Protein AF-A0A4S8KZQ2-F1 (afdb_monomer_lite)

Radius of gyration: 26.82 Å; chains: 1; bounding box: 66×46×83 Å

Organism: Dendrothele bispora (strain CBS 962.96) (NCBI:txid1314807)

Foldseek 3Di:
DPPVVVVVVVVVVVVVVQVVCVVVDVDPDDDDDQDDDDALVVNLVVLLPDPVSQVVNCLQLVDGPVVLVVVCVVPQPPPVQDDPDPDDGDHPSLVSSLVSNLVSDDDPCNWLVNSCVRSVHDSPVCVVVLVVVCVVVVPPPPPNGDDPDDDFDWAFDPDQDPPPSVVQQDPVRTGTDGDHD

Structure (mmCIF, N/CA/C/O backbone):
data_AF-A0A4S8KZQ2-F1
#
_entry.id   AF-A0A4S8KZQ2-F1
#
loop_
_atom_site.group_PDB
_atom_site.id
_atom_site.type_symbol
_atom_site.label_atom_id
_atom_site.label_alt_id
_atom_site.label_comp_id
_atom_site.label_asym_id
_atom_site.label_entity_id
_atom_site.label_seq_id
_atom_site.pdbx_PDB_ins_code
_atom_site.Cartn_x
_atom_site.Cartn_y
_atom_site.Cartn_z
_atom_site.occupancy
_atom_site.B_iso_or_equiv
_atom_site.auth_seq_id
_atom_site.auth_comp_id
_atom_site.auth_asym_id
_atom_site.auth_atom_id
_atom_site.pdbx_PDB_model_num
ATOM 1 N N . MET A 1 1 ? 25.741 12.628 -54.863 1.00 57.75 1 MET A N 1
ATOM 2 C CA . MET A 1 1 ? 25.512 11.462 -53.982 1.00 57.75 1 MET A CA 1
ATOM 3 C C . MET A 1 1 ? 26.613 11.350 -52.909 1.00 57.75 1 MET A C 1
ATOM 5 O O . MET A 1 1 ? 27.512 10.546 -53.107 1.00 57.75 1 MET A O 1
ATOM 9 N N . PRO A 1 2 ? 26.621 12.161 -51.821 1.00 59.31 2 PRO A N 1
ATOM 10 C CA . PRO A 1 2 ? 27.595 11.986 -50.728 1.00 59.31 2 PRO A CA 1
ATOM 11 C C . PRO A 1 2 ? 27.007 11.862 -49.302 1.00 59.31 2 PRO A C 1
ATOM 13 O O . PRO A 1 2 ? 27.763 11.562 -48.385 1.00 59.31 2 PRO A O 1
ATOM 16 N N . LEU A 1 3 ? 25.699 12.077 -49.089 1.00 58.53 3 LEU A N 1
ATOM 17 C CA . LEU A 1 3 ? 25.083 11.991 -47.750 1.00 58.53 3 LEU A CA 1
ATOM 18 C C . LEU A 1 3 ? 24.988 10.543 -47.238 1.00 58.53 3 LEU A C 1
ATOM 20 O O . LEU A 1 3 ? 25.292 10.271 -46.083 1.00 58.53 3 LEU A O 1
ATOM 24 N N . ASP A 1 4 ? 24.694 9.609 -48.140 1.00 75.38 4 ASP A N 1
ATOM 25 C CA . ASP A 1 4 ? 24.408 8.209 -47.820 1.00 75.38 4 ASP A CA 1
ATOM 26 C C . ASP A 1 4 ? 25.573 7.488 -47.115 1.00 75.38 4 ASP A C 1
ATOM 28 O O . ASP A 1 4 ? 25.391 6.774 -46.136 1.00 75.38 4 ASP A O 1
ATOM 32 N N . PHE A 1 5 ? 26.815 7.726 -47.545 1.00 82.62 5 PHE A N 1
ATOM 33 C CA . PHE A 1 5 ? 27.980 7.046 -46.969 1.00 82.62 5 PHE A CA 1
ATOM 34 C C . PHE A 1 5 ? 28.327 7.531 -45.553 1.00 82.62 5 PHE A C 1
ATOM 36 O O . PHE A 1 5 ? 28.711 6.733 -44.697 1.00 82.62 5 PHE A O 1
ATOM 43 N N . GLN A 1 6 ? 28.188 8.834 -45.282 1.00 85.56 6 GLN A N 1
ATOM 44 C CA . GLN A 1 6 ? 28.446 9.367 -43.942 1.00 85.56 6 GLN A CA 1
ATOM 45 C C . GLN A 1 6 ? 27.385 8.912 -42.939 1.00 85.56 6 GLN A C 1
ATOM 47 O O . GLN A 1 6 ? 27.725 8.622 -41.791 1.00 85.56 6 GLN A O 1
ATOM 52 N N . ASP A 1 7 ? 26.132 8.805 -43.376 1.00 87.19 7 ASP A N 1
ATOM 53 C CA . ASP A 1 7 ? 25.040 8.309 -42.542 1.00 87.19 7 ASP A CA 1
ATOM 54 C C . ASP A 1 7 ? 25.231 6.821 -42.212 1.00 87.19 7 ASP A C 1
ATOM 56 O O . ASP A 1 7 ? 25.138 6.437 -41.044 1.00 87.19 7 ASP A O 1
ATOM 60 N N . HIS A 1 8 ? 25.642 6.003 -43.188 1.00 88.00 8 HIS A N 1
ATOM 61 C CA . HIS A 1 8 ? 25.998 4.599 -42.956 1.00 88.00 8 HIS A CA 1
ATOM 62 C C . HIS A 1 8 ? 27.177 4.430 -41.986 1.00 88.00 8 HIS A C 1
ATOM 64 O O . HIS A 1 8 ? 27.134 3.564 -41.113 1.00 88.00 8 HIS A O 1
ATOM 70 N N . LEU A 1 9 ? 28.217 5.267 -42.085 1.00 88.94 9 LEU A N 1
ATOM 71 C CA . LEU A 1 9 ? 29.339 5.236 -41.140 1.00 88.94 9 LEU A CA 1
ATOM 72 C C . LEU A 1 9 ? 28.916 5.627 -39.719 1.00 88.94 9 LEU A C 1
ATOM 74 O O . LEU A 1 9 ? 29.350 4.997 -38.754 1.00 88.94 9 LEU A O 1
ATOM 78 N N . ARG A 1 10 ? 28.054 6.641 -39.573 1.00 90.44 10 ARG A N 1
ATOM 79 C CA . ARG A 1 10 ? 27.504 7.031 -38.264 1.00 90.44 10 ARG A CA 1
ATOM 80 C C . ARG A 1 10 ? 26.665 5.912 -37.662 1.00 90.44 10 ARG A C 1
ATOM 82 O O . ARG A 1 10 ? 26.839 5.612 -36.482 1.00 90.44 10 ARG A O 1
ATOM 89 N N . GLN A 1 11 ? 25.816 5.282 -38.471 1.00 91.62 11 GLN A N 1
ATOM 90 C CA . GLN A 1 11 ? 24.991 4.156 -38.047 1.00 91.62 11 GLN A CA 1
ATOM 91 C C . GLN A 1 11 ? 25.858 2.971 -37.607 1.00 91.62 11 GLN A C 1
ATOM 93 O O . GLN A 1 11 ? 25.674 2.455 -36.511 1.00 91.62 11 GLN A O 1
ATOM 98 N N . PHE A 1 12 ? 26.878 2.613 -38.391 1.00 92.94 12 PHE A N 1
ATOM 99 C CA . PHE A 1 12 ? 27.810 1.540 -38.045 1.00 92.94 12 PHE A CA 1
ATOM 100 C C . PHE A 1 12 ? 28.557 1.810 -36.729 1.00 92.94 12 PHE A C 1
ATOM 102 O O . PHE A 1 12 ? 28.657 0.928 -35.872 1.00 92.94 12 PHE A O 1
ATOM 109 N N . CYS A 1 13 ? 29.059 3.032 -36.530 1.00 94.44 13 CYS A N 1
ATOM 110 C CA . CYS A 1 13 ? 29.718 3.422 -35.283 1.00 94.44 13 CYS A CA 1
ATOM 111 C C . CYS A 1 13 ? 28.759 3.382 -34.083 1.00 94.44 13 CYS A C 1
ATOM 113 O O . CYS A 1 13 ? 29.147 2.930 -33.002 1.00 94.44 13 CYS A O 1
ATOM 115 N N . PHE A 1 14 ? 27.511 3.826 -34.265 1.00 92.88 14 PHE A N 1
ATOM 116 C CA . PHE A 1 14 ? 26.474 3.754 -33.237 1.00 92.88 14 PHE A CA 1
ATOM 117 C C . PHE A 1 14 ? 26.157 2.299 -32.868 1.00 92.88 14 PHE A C 1
ATOM 119 O O . PHE A 1 14 ? 26.249 1.939 -31.695 1.00 92.88 14 PHE A O 1
ATOM 126 N N . ASP A 1 15 ? 25.892 1.446 -33.858 1.00 92.69 15 ASP A N 1
ATOM 127 C CA . ASP A 1 15 ? 25.567 0.030 -33.655 1.00 92.69 15 ASP A CA 1
ATOM 128 C C . ASP A 1 15 ? 26.718 -0.722 -32.983 1.00 92.69 15 ASP A C 1
ATOM 130 O O . ASP A 1 15 ? 26.505 -1.484 -32.038 1.00 92.69 15 ASP A O 1
ATOM 134 N N . THR A 1 16 ? 27.959 -0.448 -33.394 1.00 92.12 16 THR A N 1
ATOM 135 C CA . THR A 1 16 ? 29.155 -1.025 -32.764 1.00 92.12 16 THR A CA 1
ATOM 136 C C . THR A 1 16 ? 29.276 -0.588 -31.303 1.00 92.12 16 THR A C 1
ATOM 138 O O . THR A 1 16 ? 29.577 -1.407 -30.435 1.00 92.12 16 THR A O 1
ATOM 141 N N . THR A 1 17 ? 28.985 0.680 -30.998 1.00 90.62 17 THR A N 1
ATOM 142 C CA . THR A 1 17 ? 28.996 1.202 -29.621 1.00 90.62 17 THR A CA 1
ATOM 143 C C . THR A 1 17 ? 27.908 0.551 -28.766 1.00 90.62 17 THR A C 1
ATOM 145 O O . THR A 1 17 ? 28.172 0.161 -27.628 1.00 90.62 17 THR A O 1
ATOM 148 N N . VAL A 1 18 ? 26.702 0.366 -29.311 1.00 87.56 18 VAL A N 1
ATOM 149 C CA . VAL A 1 18 ? 25.591 -0.313 -28.627 1.00 87.56 18 VAL A CA 1
ATOM 150 C C . VAL A 1 18 ? 25.909 -1.790 -28.383 1.00 87.56 18 VAL A C 1
ATOM 152 O O . VAL A 1 18 ? 25.680 -2.282 -27.279 1.00 87.56 18 VAL A O 1
ATOM 155 N N . LEU A 1 19 ? 26.478 -2.497 -29.364 1.00 87.69 19 LEU A N 1
ATOM 156 C CA . LEU A 1 19 ? 26.888 -3.898 -29.218 1.00 87.69 19 LEU A CA 1
ATOM 157 C C . LEU A 1 19 ? 27.999 -4.061 -28.179 1.00 87.69 19 LEU A C 1
ATOM 159 O O . LEU A 1 19 ? 27.930 -4.962 -27.345 1.00 87.69 19 LEU A O 1
ATOM 163 N N . LEU A 1 20 ? 28.991 -3.169 -28.172 1.00 89.00 20 LEU A N 1
ATOM 164 C CA . LEU A 1 20 ? 30.025 -3.163 -27.138 1.00 89.00 20 LEU A CA 1
ATOM 165 C C . LEU A 1 20 ? 29.429 -2.881 -25.754 1.00 89.00 20 LEU A C 1
ATOM 167 O O . LEU A 1 20 ? 29.758 -3.589 -24.803 1.00 89.00 20 LEU A O 1
ATOM 171 N N . ALA A 1 21 ? 28.497 -1.931 -25.639 1.00 85.44 21 ALA A N 1
ATOM 172 C CA . ALA A 1 21 ? 27.786 -1.671 -24.390 1.00 85.44 21 ALA A CA 1
ATOM 173 C C . ALA A 1 21 ? 26.964 -2.889 -23.929 1.00 85.44 21 ALA A C 1
ATOM 175 O O . ALA A 1 21 ? 26.981 -3.218 -22.746 1.00 85.44 21 ALA A O 1
ATOM 176 N N . LEU A 1 22 ? 26.299 -3.605 -24.839 1.00 84.06 22 LEU A N 1
ATOM 177 C CA . LEU A 1 22 ? 25.568 -4.846 -24.548 1.00 84.06 22 LEU A CA 1
ATOM 178 C C . LEU A 1 22 ? 26.472 -5.984 -24.071 1.00 84.06 22 LEU A C 1
ATOM 180 O O . LEU A 1 22 ? 26.093 -6.740 -23.181 1.00 84.06 22 LEU A O 1
ATOM 184 N N . LEU A 1 23 ? 27.655 -6.121 -24.670 1.00 87.06 23 LEU A N 1
ATOM 185 C CA . LEU A 1 23 ? 28.610 -7.168 -24.311 1.00 87.06 23 LEU A CA 1
ATOM 186 C C . LEU A 1 23 ? 29.324 -6.866 -22.988 1.00 87.06 23 LEU A C 1
ATOM 188 O O . LEU A 1 23 ? 29.653 -7.786 -22.242 1.00 87.06 23 LEU A O 1
ATOM 192 N N . GLN A 1 24 ? 29.564 -5.588 -22.688 1.00 86.50 24 GLN A N 1
ATOM 193 C CA . GLN A 1 24 ? 30.304 -5.158 -21.498 1.00 86.50 24 GLN A CA 1
ATOM 194 C C . GLN A 1 24 ? 29.405 -4.866 -20.295 1.00 86.50 24 GLN A C 1
ATOM 196 O O . GLN A 1 24 ? 29.871 -4.897 -19.155 1.00 86.50 24 GLN A O 1
ATOM 201 N N . THR A 1 25 ? 28.120 -4.591 -20.515 1.00 80.44 25 THR A N 1
ATOM 202 C CA . THR A 1 25 ? 27.179 -4.266 -19.443 1.00 80.44 25 THR A CA 1
ATOM 203 C C . THR A 1 25 ? 26.063 -5.295 -19.375 1.00 80.44 25 THR A C 1
ATOM 205 O O . THR A 1 25 ? 25.457 -5.681 -20.366 1.00 80.44 25 THR A O 1
ATOM 208 N N . ARG A 1 26 ? 25.733 -5.728 -18.156 1.00 75.44 26 ARG A N 1
ATOM 209 C CA . ARG A 1 26 ? 24.589 -6.624 -17.938 1.00 75.44 26 ARG A CA 1
ATOM 210 C C . ARG A 1 26 ? 23.248 -5.928 -18.220 1.00 75.44 26 ARG A C 1
ATOM 212 O O . ARG A 1 26 ? 22.243 -6.608 -18.407 1.00 75.44 26 ARG A O 1
ATOM 219 N N . TYR A 1 27 ? 23.209 -4.594 -18.206 1.00 76.44 27 TYR A N 1
ATOM 220 C CA . TYR A 1 27 ? 21.985 -3.811 -18.334 1.00 76.44 27 TYR A CA 1
ATOM 221 C C . TYR A 1 27 ? 22.215 -2.570 -19.192 1.00 76.44 27 TYR A C 1
ATOM 223 O O . TYR A 1 27 ? 23.092 -1.769 -18.895 1.00 76.44 27 TYR A O 1
ATOM 231 N N . LEU A 1 28 ? 21.343 -2.385 -20.182 1.00 77.88 28 LEU A N 1
ATOM 232 C CA . LEU A 1 28 ? 21.328 -1.245 -21.105 1.00 77.88 28 LEU A CA 1
ATOM 233 C C . LEU A 1 28 ? 20.911 0.091 -20.476 1.00 77.88 28 LEU A C 1
ATOM 235 O O . LEU A 1 28 ? 20.989 1.131 -21.122 1.00 77.88 28 LEU A O 1
ATOM 239 N N . GLN A 1 29 ? 20.387 0.057 -19.254 1.00 75.12 29 GLN A N 1
ATOM 240 C CA . GLN A 1 29 ? 19.859 1.219 -18.551 1.00 75.12 29 GLN A CA 1
ATOM 241 C C . GLN A 1 29 ? 20.496 1.311 -17.162 1.00 75.12 29 GLN A C 1
ATOM 243 O O . GLN A 1 29 ? 20.720 0.266 -16.532 1.00 75.12 29 GLN A O 1
ATOM 248 N N . PRO A 1 30 ? 20.751 2.531 -16.652 1.00 76.62 30 PRO A N 1
ATOM 249 C CA . PRO A 1 30 ? 21.190 2.726 -15.280 1.00 76.62 30 PRO A CA 1
ATOM 250 C C . PRO A 1 30 ? 20.197 2.089 -14.309 1.00 76.62 30 PRO A C 1
ATOM 252 O O . PRO A 1 30 ? 18.984 2.277 -14.413 1.00 76.62 30 PRO A O 1
ATOM 255 N N . ARG A 1 31 ? 20.709 1.321 -13.347 1.00 79.44 31 ARG A N 1
ATOM 256 C CA . ARG A 1 31 ? 19.894 0.785 -12.258 1.00 79.44 31 ARG A CA 1
ATOM 257 C C . ARG A 1 31 ? 19.991 1.703 -11.057 1.00 79.44 31 ARG A C 1
ATOM 259 O O . ARG A 1 31 ? 21.060 1.837 -10.470 1.00 79.44 31 ARG A O 1
ATOM 266 N N . TYR A 1 32 ? 18.859 2.264 -10.661 1.00 82.94 32 TYR A N 1
ATOM 267 C CA . TYR A 1 32 ? 18.740 2.956 -9.387 1.00 82.94 32 TYR A CA 1
ATOM 268 C C . TYR A 1 32 ? 18.563 1.934 -8.264 1.00 82.94 32 TYR A C 1
ATOM 270 O O . TYR A 1 32 ? 17.895 0.907 -8.427 1.00 82.94 32 TYR A O 1
ATOM 278 N N . HIS A 1 33 ? 19.199 2.192 -7.125 1.00 85.69 33 HIS A N 1
ATOM 279 C CA . HIS A 1 33 ? 19.057 1.342 -5.954 1.00 85.69 33 HIS A CA 1
ATOM 280 C C . HIS A 1 33 ? 17.632 1.468 -5.403 1.00 85.69 33 HIS A C 1
ATOM 282 O O . HIS A 1 33 ? 17.250 2.513 -4.887 1.00 85.69 33 HIS A O 1
ATOM 288 N N . ILE A 1 34 ? 16.851 0.393 -5.501 1.00 88.31 34 ILE A N 1
ATOM 289 C CA . ILE A 1 34 ? 15.519 0.311 -4.897 1.00 88.31 34 ILE A CA 1
ATOM 290 C C . ILE A 1 34 ? 15.678 -0.343 -3.521 1.00 88.31 34 ILE A C 1
ATOM 292 O O . ILE A 1 34 ? 16.121 -1.497 -3.473 1.00 88.31 34 ILE A O 1
ATOM 296 N N . PRO A 1 35 ? 15.323 0.334 -2.414 1.00 91.00 35 PRO A N 1
ATOM 297 C CA . PRO A 1 35 ? 15.348 -0.281 -1.095 1.00 91.00 35 PRO A CA 1
ATOM 298 C C . PRO A 1 35 ? 14.341 -1.434 -1.037 1.00 91.00 35 PRO A C 1
ATOM 300 O O . PRO A 1 35 ? 13.212 -1.319 -1.511 1.00 91.00 35 PRO A O 1
ATOM 303 N N . LYS A 1 36 ? 14.771 -2.574 -0.490 1.00 88.19 36 LYS A N 1
ATOM 304 C CA . LYS A 1 36 ? 13.970 -3.813 -0.394 1.00 88.19 36 LYS A CA 1
ATOM 305 C C . LYS A 1 36 ? 13.845 -4.341 1.032 1.00 88.19 36 LYS A C 1
ATOM 307 O O . LYS A 1 36 ? 13.198 -5.359 1.250 1.00 88.19 36 LYS A O 1
ATOM 312 N N . HIS A 1 37 ? 14.515 -3.692 1.977 1.00 88.56 37 HIS A N 1
ATOM 313 C CA . HIS A 1 37 ? 14.572 -4.104 3.368 1.00 88.56 37 HIS A CA 1
ATOM 314 C C . HIS A 1 37 ? 14.114 -2.957 4.262 1.00 88.56 37 HIS A C 1
ATOM 316 O O . HIS A 1 37 ? 14.432 -1.802 3.986 1.00 88.56 37 HIS A O 1
ATOM 322 N N . GLY A 1 38 ? 13.372 -3.294 5.312 1.00 90.75 38 GLY A N 1
ATOM 323 C CA . GLY A 1 38 ? 12.721 -2.339 6.199 1.00 90.75 38 GLY A CA 1
ATOM 324 C C . GLY A 1 38 ? 11.292 -2.764 6.522 1.00 90.75 38 GLY A C 1
ATOM 325 O O . GLY A 1 38 ? 10.773 -3.733 5.965 1.00 90.75 38 GLY A O 1
ATOM 326 N N . ASN A 1 39 ? 10.663 -2.033 7.437 1.00 92.31 39 ASN A N 1
ATOM 327 C CA . ASN A 1 39 ? 9.229 -2.149 7.684 1.00 92.31 39 ASN A CA 1
ATOM 328 C C . ASN A 1 39 ? 8.431 -1.351 6.634 1.00 92.31 39 ASN A C 1
ATOM 330 O O . ASN A 1 39 ? 8.992 -0.548 5.880 1.00 92.31 39 ASN A O 1
ATOM 334 N N . LEU A 1 40 ? 7.111 -1.553 6.620 1.00 92.69 40 LEU A N 1
ATOM 335 C CA . LEU A 1 40 ? 6.165 -0.881 5.725 1.00 92.69 40 LEU A CA 1
ATOM 336 C C . LEU A 1 40 ? 6.427 0.625 5.612 1.00 92.69 40 LEU A C 1
ATOM 338 O O . LEU A 1 40 ? 6.504 1.160 4.511 1.00 92.69 40 LEU A O 1
ATOM 342 N N . HIS A 1 41 ? 6.588 1.292 6.753 1.00 92.25 41 HIS A N 1
ATOM 343 C CA . HIS A 1 41 ? 6.764 2.735 6.822 1.00 92.25 41 HIS A CA 1
ATOM 344 C C . HIS A 1 41 ? 8.093 3.176 6.199 1.00 92.25 41 HIS A C 1
ATOM 346 O O . HIS A 1 41 ? 8.121 4.018 5.310 1.00 92.25 41 HIS A O 1
ATOM 352 N N . THR A 1 42 ? 9.209 2.565 6.599 1.00 93.19 42 THR A N 1
ATOM 353 C CA . THR A 1 42 ? 10.534 2.912 6.054 1.00 93.19 42 THR A CA 1
ATOM 354 C C . THR A 1 42 ? 10.606 2.751 4.534 1.00 93.19 42 THR A C 1
ATOM 356 O O . THR A 1 42 ? 11.179 3.598 3.854 1.00 93.19 42 THR A O 1
ATOM 359 N N . LEU A 1 43 ? 9.980 1.704 3.988 1.00 94.12 43 LEU A N 1
ATOM 360 C CA . LEU A 1 43 ? 9.953 1.464 2.547 1.00 94.12 43 LEU A CA 1
ATOM 361 C C . LEU A 1 43 ? 9.022 2.433 1.818 1.00 94.12 43 LEU A C 1
ATOM 363 O O . LEU A 1 43 ? 9.419 2.994 0.799 1.00 94.12 43 LEU A O 1
ATOM 367 N N . ALA A 1 44 ? 7.815 2.663 2.341 1.00 93.69 44 ALA A N 1
ATOM 368 C CA . ALA A 1 44 ? 6.866 3.583 1.727 1.00 93.69 44 ALA A CA 1
ATOM 369 C C . ALA A 1 44 ? 7.452 5.001 1.617 1.00 93.69 44 ALA A C 1
ATOM 371 O O . ALA A 1 44 ? 7.413 5.590 0.542 1.00 93.69 44 ALA A O 1
ATOM 372 N N . TRP A 1 45 ? 8.093 5.529 2.660 1.00 94.25 45 TRP A N 1
ATOM 373 C CA . TRP A 1 45 ? 8.681 6.873 2.591 1.00 94.25 45 TRP A CA 1
ATOM 374 C C . TRP A 1 45 ? 9.817 6.947 1.566 1.00 94.25 45 TRP A C 1
ATOM 376 O O . TRP A 1 45 ? 9.807 7.829 0.709 1.00 94.25 45 TRP A O 1
ATOM 386 N N . ALA A 1 46 ? 10.706 5.951 1.540 1.00 94.00 46 ALA A N 1
ATOM 387 C CA . ALA A 1 46 ? 11.773 5.892 0.541 1.00 94.00 46 ALA A CA 1
ATOM 388 C C . ALA A 1 46 ? 11.241 5.786 -0.907 1.00 94.00 46 ALA A C 1
ATOM 390 O O . ALA A 1 46 ? 11.864 6.270 -1.857 1.00 94.00 46 ALA A O 1
ATOM 391 N N . TYR A 1 47 ? 10.077 5.161 -1.109 1.00 94.94 47 TYR A N 1
ATOM 392 C CA . TYR A 1 47 ? 9.418 5.106 -2.417 1.00 94.94 47 TYR A CA 1
ATOM 393 C C . TYR A 1 47 ? 8.691 6.401 -2.795 1.00 94.94 47 TYR A C 1
ATOM 395 O O . TYR A 1 47 ? 8.509 6.671 -3.981 1.00 94.94 47 TYR A O 1
ATOM 403 N N . ALA A 1 48 ? 8.272 7.205 -1.819 1.00 94.19 48 ALA A N 1
ATOM 404 C CA . ALA A 1 48 ? 7.611 8.479 -2.073 1.00 94.19 48 ALA A CA 1
ATOM 405 C C . ALA A 1 48 ? 8.595 9.575 -2.527 1.00 94.19 48 ALA A C 1
ATOM 407 O O . ALA A 1 48 ? 8.209 10.448 -3.304 1.00 94.19 48 ALA A O 1
ATOM 408 N N . GLU A 1 49 ? 9.855 9.508 -2.083 1.00 91.69 49 GLU A N 1
ATOM 409 C CA . GLU A 1 49 ? 10.888 10.528 -2.331 1.00 91.69 49 GLU A CA 1
ATOM 410 C C . GLU A 1 49 ? 11.253 10.713 -3.809 1.00 91.69 49 GLU A C 1
ATOM 412 O O . GLU A 1 49 ? 11.582 11.820 -4.233 1.00 91.69 49 GLU A O 1
ATOM 417 N N . ASN A 1 50 ? 11.208 9.645 -4.609 1.00 88.19 50 ASN A N 1
ATOM 418 C CA . ASN A 1 50 ? 11.728 9.665 -5.972 1.00 88.19 50 ASN A CA 1
ATOM 419 C C . ASN A 1 50 ? 10.664 9.257 -6.991 1.00 88.19 50 ASN A C 1
ATOM 421 O O . ASN A 1 50 ? 10.061 8.193 -6.885 1.00 88.19 50 ASN A O 1
ATOM 425 N N . SER A 1 51 ? 10.499 10.040 -8.061 1.00 86.56 51 SER A N 1
ATOM 426 C CA . SER A 1 51 ? 9.496 9.775 -9.107 1.00 86.56 51 SER A CA 1
ATOM 427 C C . SER A 1 51 ? 9.613 8.382 -9.739 1.00 86.56 51 SER A C 1
ATOM 429 O O . SER A 1 51 ? 8.604 7.779 -10.093 1.00 86.56 51 SER A O 1
ATOM 431 N N . TRP A 1 52 ? 10.830 7.839 -9.856 1.00 86.25 52 TRP A N 1
ATOM 432 C CA . TRP A 1 52 ? 11.069 6.505 -10.419 1.00 86.25 52 TRP A CA 1
ATOM 433 C C . TRP A 1 52 ? 10.720 5.353 -9.459 1.00 86.25 52 TRP A C 1
ATOM 435 O O . TRP A 1 52 ? 10.497 4.237 -9.928 1.00 86.25 52 TRP A O 1
ATOM 445 N N . SER A 1 53 ? 10.635 5.591 -8.142 1.00 91.00 53 SER A N 1
ATOM 446 C CA . SER A 1 53 ? 10.230 4.588 -7.144 1.00 91.00 53 SER A CA 1
ATOM 447 C C . SER A 1 53 ? 8.767 4.713 -6.709 1.00 91.00 53 SER A C 1
ATOM 449 O O . SER A 1 53 ? 8.248 3.774 -6.107 1.00 91.00 53 SER A O 1
ATOM 451 N N . GLN A 1 54 ? 8.057 5.782 -7.095 1.00 92.69 54 GLN A N 1
ATOM 452 C CA . GLN A 1 54 ? 6.638 5.979 -6.756 1.00 92.69 54 GLN A CA 1
ATOM 453 C C . GLN A 1 54 ? 5.741 4.817 -7.181 1.00 92.69 54 GLN A C 1
ATOM 455 O O . GLN A 1 54 ? 4.751 4.534 -6.512 1.00 92.69 54 GLN A O 1
ATOM 460 N N . LYS A 1 55 ? 6.085 4.093 -8.254 1.00 94.06 55 LYS A N 1
ATOM 461 C CA . LYS A 1 55 ? 5.347 2.882 -8.635 1.00 94.06 55 LYS A CA 1
ATOM 462 C C . LYS A 1 55 ? 5.330 1.851 -7.500 1.00 94.06 55 LYS A C 1
ATOM 464 O O . LYS A 1 55 ? 4.282 1.283 -7.226 1.00 94.06 55 LYS A O 1
ATOM 469 N N . HIS A 1 56 ? 6.445 1.671 -6.794 1.00 94.38 56 HIS A N 1
ATOM 470 C CA . HIS A 1 56 ? 6.514 0.773 -5.641 1.00 94.38 56 HIS A CA 1
ATOM 471 C C . HIS A 1 56 ? 5.660 1.265 -4.471 1.00 94.38 56 HIS A C 1
ATOM 473 O O . HIS A 1 56 ? 5.059 0.447 -3.781 1.00 94.38 56 HIS A O 1
ATOM 479 N N . PHE A 1 57 ? 5.545 2.584 -4.281 1.00 95.44 57 PHE A N 1
ATOM 480 C CA . PHE A 1 57 ? 4.609 3.159 -3.314 1.00 95.44 57 PHE A CA 1
ATOM 481 C C . PHE A 1 57 ? 3.160 2.808 -3.667 1.00 95.44 57 PHE A C 1
ATOM 483 O O . PHE A 1 57 ? 2.417 2.338 -2.810 1.00 95.44 57 PHE A O 1
ATOM 490 N N . VAL A 1 58 ? 2.764 2.987 -4.933 1.00 95.19 58 VAL A N 1
ATOM 491 C CA . VAL A 1 58 ? 1.408 2.653 -5.400 1.00 95.19 58 VAL A CA 1
ATOM 492 C C . VAL A 1 58 ? 1.148 1.153 -5.305 1.00 95.19 58 VAL A C 1
ATOM 494 O O . VAL A 1 58 ? 0.084 0.744 -4.856 1.00 95.19 58 VAL A O 1
ATOM 497 N N . ASP A 1 59 ? 2.112 0.315 -5.676 1.00 92.62 59 ASP A N 1
ATOM 498 C CA . ASP A 1 59 ? 1.971 -1.137 -5.557 1.00 92.62 59 ASP A CA 1
ATOM 499 C C . ASP A 1 59 ? 1.775 -1.558 -4.090 1.00 92.62 59 ASP A C 1
ATOM 501 O O . ASP A 1 59 ? 1.002 -2.476 -3.810 1.00 92.62 59 ASP A O 1
ATOM 505 N N . MET A 1 60 ? 2.430 -0.852 -3.162 1.00 93.06 60 MET A N 1
ATOM 506 C CA . MET A 1 60 ? 2.396 -1.116 -1.724 1.00 93.06 60 MET A CA 1
ATOM 507 C C . MET A 1 60 ? 1.137 -0.577 -1.027 1.00 93.06 60 MET A C 1
ATOM 509 O O . MET A 1 60 ? 0.531 -1.298 -0.241 1.00 93.06 60 MET A O 1
ATOM 513 N N . LEU A 1 61 ? 0.735 0.671 -1.288 1.00 93.88 61 LEU A N 1
ATOM 514 C CA . LEU A 1 61 ? -0.352 1.362 -0.572 1.00 93.88 61 LEU A CA 1
ATOM 515 C C . LEU A 1 61 ? -1.598 1.620 -1.433 1.00 93.88 61 LEU A C 1
ATOM 517 O O . LEU A 1 61 ? -2.566 2.205 -0.955 1.00 93.88 61 LEU A O 1
ATOM 521 N N . ARG A 1 62 ? -1.592 1.189 -2.700 1.00 94.88 62 ARG A N 1
ATOM 522 C CA . ARG A 1 62 ? -2.687 1.312 -3.690 1.00 94.88 62 ARG A CA 1
ATOM 523 C C . ARG A 1 62 ? -3.097 2.736 -4.062 1.00 94.88 62 ARG A C 1
ATOM 525 O O . ARG A 1 62 ? -4.023 2.921 -4.846 1.00 94.88 62 ARG A O 1
ATOM 532 N N . VAL A 1 63 ? -2.383 3.740 -3.566 1.00 94.44 63 VAL A N 1
ATOM 533 C CA . VAL A 1 63 ? -2.596 5.159 -3.866 1.00 94.44 63 VAL A CA 1
ATOM 534 C C . VAL A 1 63 ? -1.265 5.825 -4.187 1.00 94.44 63 VAL A C 1
ATOM 536 O O . VAL A 1 63 ? -0.209 5.330 -3.804 1.00 94.44 63 VAL A O 1
ATOM 539 N N . THR A 1 64 ? -1.290 6.958 -4.887 1.00 96.44 64 THR A N 1
ATOM 540 C CA . THR A 1 64 ? -0.075 7.758 -5.107 1.00 96.44 64 THR A CA 1
ATOM 541 C C . THR A 1 64 ? 0.331 8.492 -3.824 1.00 96.44 64 THR A C 1
ATOM 543 O O . THR A 1 64 ? -0.543 8.782 -3.003 1.00 96.44 64 THR A O 1
ATOM 546 N N . PRO A 1 65 ? 1.611 8.881 -3.653 1.00 96.19 65 PRO A N 1
ATOM 547 C CA . PRO A 1 65 ? 2.037 9.679 -2.497 1.00 96.19 65 PRO A CA 1
ATOM 548 C C . PRO A 1 65 ? 1.233 10.974 -2.334 1.00 96.19 65 PRO A C 1
ATOM 550 O O . PRO A 1 65 ? 0.888 11.376 -1.227 1.00 96.19 65 PRO A O 1
ATOM 553 N N . ARG A 1 66 ? 0.855 11.603 -3.455 1.00 96.12 66 ARG A N 1
ATOM 554 C CA . ARG A 1 66 ? 0.010 12.803 -3.457 1.00 96.12 66 ARG A CA 1
ATOM 555 C C . ARG A 1 66 ? -1.373 12.534 -2.863 1.00 96.12 66 ARG A C 1
ATOM 557 O O . ARG A 1 66 ? -1.844 13.326 -2.054 1.00 96.12 66 ARG A O 1
ATOM 564 N N . VAL A 1 67 ? -2.020 11.442 -3.271 1.00 96.62 67 VAL A N 1
ATOM 565 C CA . VAL A 1 67 ? -3.335 11.055 -2.737 1.00 96.62 67 VAL A CA 1
ATOM 566 C C . VAL A 1 67 ? -3.215 10.654 -1.270 1.00 96.62 67 VAL A C 1
ATOM 568 O O . VAL A 1 67 ? -4.049 11.063 -0.474 1.00 96.62 67 VAL A O 1
ATOM 571 N N . PHE A 1 68 ? -2.160 9.927 -0.897 1.00 96.62 68 PHE A N 1
ATOM 572 C CA . PHE A 1 68 ? -1.887 9.577 0.495 1.00 96.62 68 PHE A CA 1
ATOM 573 C C . PHE A 1 68 ? -1.805 10.820 1.390 1.00 96.62 68 PHE A C 1
ATOM 575 O O . PHE A 1 68 ? -2.530 10.906 2.377 1.00 96.62 68 PHE A O 1
ATOM 582 N N . ASN A 1 69 ? -0.992 11.810 1.007 1.00 96.88 69 ASN A N 1
ATOM 583 C CA . ASN A 1 69 ? -0.849 13.052 1.768 1.00 96.88 69 ASN A CA 1
ATOM 584 C C . ASN A 1 69 ? -2.161 13.836 1.827 1.00 96.88 69 ASN A C 1
ATOM 586 O O . ASN A 1 69 ? -2.515 14.356 2.877 1.00 96.88 69 ASN A O 1
ATOM 590 N N . PHE A 1 70 ? -2.919 13.879 0.730 1.00 96.81 70 PHE A N 1
ATOM 591 C CA . PHE A 1 70 ? -4.239 14.503 0.735 1.00 96.81 70 PHE A CA 1
ATOM 592 C C . PHE A 1 70 ? -5.183 13.822 1.737 1.00 96.81 70 PHE A C 1
ATOM 594 O O . PHE A 1 70 ? -5.788 14.499 2.562 1.00 96.81 70 PHE A O 1
ATOM 601 N N . LEU A 1 71 ? -5.258 12.488 1.735 1.00 94.94 71 LEU A N 1
ATOM 602 C CA . LEU A 1 71 ? -6.051 11.744 2.717 1.00 94.94 71 LEU A CA 1
ATOM 603 C C . LEU A 1 71 ? -5.581 12.011 4.148 1.00 94.94 71 LEU A C 1
ATOM 605 O O . LEU A 1 71 ? -6.418 12.224 5.018 1.00 94.94 71 LEU A O 1
ATOM 609 N N . LEU A 1 72 ? -4.266 12.046 4.381 1.00 96.25 72 LEU A N 1
ATOM 610 C CA . LEU A 1 72 ? -3.691 12.347 5.689 1.00 96.25 72 LEU A CA 1
ATOM 611 C C . LEU A 1 72 ? -4.152 13.718 6.196 1.00 96.25 72 LEU A C 1
ATOM 613 O O . LEU A 1 72 ? -4.684 13.794 7.299 1.00 96.25 72 LEU A O 1
ATOM 617 N N . THR A 1 73 ? -4.076 14.765 5.367 1.00 97.25 73 THR A N 1
ATOM 618 C CA . THR A 1 73 ? -4.529 16.117 5.756 1.00 97.25 73 THR A CA 1
ATOM 619 C C . THR A 1 73 ? -6.016 16.187 6.110 1.00 97.25 73 THR A C 1
ATOM 621 O O . THR A 1 73 ? -6.422 17.030 6.904 1.00 97.25 73 THR A O 1
ATOM 624 N N . LEU A 1 74 ? -6.843 15.295 5.552 1.00 95.06 74 LEU A N 1
ATOM 625 C CA . LEU A 1 74 ? -8.272 15.243 5.866 1.00 95.06 74 LEU A CA 1
ATOM 626 C C . LEU A 1 74 ? -8.562 14.596 7.225 1.00 95.06 74 LEU A C 1
ATOM 628 O O . LEU A 1 74 ? -9.603 14.880 7.815 1.00 95.06 74 LEU A O 1
ATOM 632 N N . ILE A 1 75 ? -7.685 13.709 7.705 1.00 93.31 75 ILE A N 1
ATOM 633 C CA . ILE A 1 75 ? -7.968 12.854 8.867 1.00 93.31 75 ILE A CA 1
ATOM 634 C C . ILE A 1 75 ? -7.048 13.099 10.066 1.00 93.31 75 ILE A C 1
ATOM 636 O O . ILE A 1 75 ? -7.416 12.722 11.175 1.00 93.31 75 ILE A O 1
ATOM 640 N N . GLU A 1 76 ? -5.878 13.717 9.877 1.00 93.81 76 GLU A N 1
ATOM 641 C CA . GLU A 1 76 ? -4.826 13.835 10.902 1.00 93.81 76 GLU A CA 1
ATOM 642 C C . GLU A 1 76 ? -5.302 14.502 12.200 1.00 93.81 76 GLU A C 1
ATOM 644 O O . GLU A 1 76 ? -4.901 14.093 13.285 1.00 93.81 76 GLU A O 1
ATOM 649 N N . ASN A 1 77 ? -6.220 15.467 12.093 1.00 92.75 77 ASN A N 1
ATOM 650 C CA . ASN A 1 77 ? -6.756 16.225 13.225 1.00 92.75 77 ASN A CA 1
ATOM 651 C C . ASN A 1 77 ? -8.107 15.685 13.721 1.00 92.75 77 ASN A C 1
ATOM 653 O O . ASN A 1 77 ? -8.784 16.336 14.518 1.00 92.75 77 ASN A O 1
ATOM 657 N N . HIS A 1 78 ? -8.541 14.510 13.255 1.00 90.00 78 HIS A N 1
ATOM 658 C CA . HIS A 1 78 ? -9.837 13.969 13.643 1.00 90.00 78 HIS A CA 1
ATOM 659 C C . HIS A 1 78 ? -9.801 13.411 15.084 1.00 90.00 78 HIS A C 1
ATOM 661 O O . HIS A 1 78 ? -8.938 12.582 15.386 1.00 90.00 78 HIS A O 1
ATOM 667 N N . PRO A 1 79 ? -10.772 13.759 15.959 1.00 88.31 79 PRO A N 1
ATOM 668 C CA . PRO A 1 79 ? -10.823 13.340 17.368 1.00 88.31 79 PRO A CA 1
ATOM 669 C C . PRO A 1 79 ? -10.643 11.836 17.615 1.00 88.31 79 PRO A C 1
ATOM 671 O O . PRO A 1 79 ? -10.079 11.441 18.627 1.00 88.31 79 PRO A O 1
ATOM 674 N N . VAL A 1 80 ? -11.080 10.990 16.676 1.00 86.44 80 VAL A N 1
ATOM 675 C CA . VAL A 1 80 ? -10.941 9.520 16.756 1.00 86.44 80 VAL A CA 1
ATOM 676 C C . VAL A 1 80 ? -9.487 9.043 16.873 1.00 86.44 80 VAL A C 1
ATOM 678 O O . VAL A 1 80 ? -9.242 7.951 17.380 1.00 86.44 80 VAL A O 1
ATOM 681 N N . PHE A 1 81 ? -8.523 9.843 16.408 1.00 85.12 81 PHE A N 1
ATOM 682 C CA . PHE A 1 81 ? -7.100 9.516 16.474 1.00 85.12 81 PHE A CA 1
ATOM 683 C C . PHE A 1 81 ? -6.397 10.093 17.708 1.00 85.12 81 PHE A C 1
ATOM 685 O O . PHE A 1 81 ? -5.189 9.908 17.855 1.00 85.12 81 PHE A O 1
ATOM 692 N N . PHE A 1 82 ? -7.131 10.743 18.610 1.00 82.75 82 PHE A N 1
ATOM 693 C CA . PHE A 1 82 ? -6.615 11.194 19.895 1.00 82.75 82 PHE A CA 1
ATOM 694 C C . PHE A 1 82 ? -7.140 10.266 20.984 1.00 82.75 82 PHE A C 1
ATOM 696 O O . PHE A 1 82 ? -8.348 10.148 21.188 1.00 82.75 82 PHE A O 1
ATOM 703 N N . ASN A 1 83 ? -6.232 9.600 21.695 1.00 79.94 83 ASN A N 1
ATOM 704 C CA . ASN A 1 83 ? -6.597 8.908 22.922 1.00 79.94 83 ASN A CA 1
ATOM 705 C C . ASN A 1 83 ? -6.358 9.821 24.132 1.00 79.94 83 ASN A C 1
ATOM 707 O O . ASN A 1 83 ? -5.423 10.616 24.157 1.00 79.94 83 ASN A O 1
ATOM 711 N N . ASN A 1 84 ? -7.199 9.679 25.156 1.00 76.25 84 ASN A N 1
ATOM 712 C CA . ASN A 1 84 ? -6.996 10.309 26.465 1.00 76.25 84 ASN A CA 1
ATOM 713 C C . ASN A 1 84 ? -6.143 9.407 27.373 1.00 76.25 84 ASN A C 1
ATOM 715 O O . ASN A 1 84 ? -6.473 9.205 28.542 1.00 76.25 84 ASN A O 1
ATOM 719 N N . SER A 1 85 ? -5.096 8.782 26.830 1.00 80.06 85 SER A N 1
ATOM 720 C CA . SER A 1 85 ? -4.239 7.865 27.581 1.00 80.06 85 SER A CA 1
ATOM 721 C C . SER A 1 85 ? -2.858 8.465 27.829 1.00 80.06 85 SER A C 1
ATOM 723 O O . SER A 1 85 ? -2.385 9.316 27.084 1.00 80.06 85 SER A O 1
ATOM 725 N N . ASN A 1 86 ? -2.171 7.957 28.853 1.00 80.31 86 ASN A N 1
ATOM 726 C CA . ASN A 1 86 ? -0.778 8.318 29.131 1.00 80.31 86 ASN A CA 1
ATOM 727 C C . ASN A 1 86 ? 0.220 7.627 28.184 1.00 80.31 86 ASN A C 1
ATOM 729 O O . ASN A 1 86 ? 1.429 7.793 28.334 1.0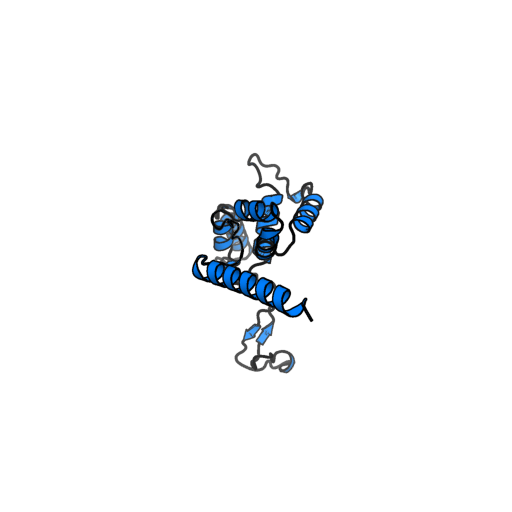0 80.31 86 ASN A O 1
ATOM 733 N N . THR A 1 87 ? -0.257 6.810 27.241 1.00 78.69 87 THR A N 1
ATOM 734 C CA . THR A 1 87 ? 0.583 6.090 26.286 1.00 78.69 87 THR A CA 1
ATOM 735 C C . THR A 1 87 ? 0.522 6.783 24.925 1.00 78.69 87 THR A C 1
ATOM 737 O O . THR A 1 87 ? -0.574 6.978 24.392 1.00 78.69 87 THR A O 1
ATOM 740 N N . PRO A 1 88 ? 1.677 7.134 24.328 1.00 78.31 88 PRO A N 1
ATOM 741 C CA . PRO A 1 88 ? 1.700 7.784 23.028 1.00 78.31 88 PRO A CA 1
ATOM 742 C C . PRO A 1 88 ? 1.061 6.874 21.977 1.00 78.31 88 PRO A C 1
ATOM 744 O O . PRO A 1 88 ? 1.454 5.720 21.796 1.00 78.31 88 PRO A O 1
ATOM 747 N N . GLN A 1 89 ? 0.051 7.405 21.294 1.00 83.69 89 GLN A N 1
ATOM 748 C CA . GLN A 1 89 ? -0.590 6.728 20.180 1.00 83.69 89 GLN A CA 1
ATOM 749 C C . GLN A 1 89 ? 0.341 6.705 18.964 1.00 83.69 89 GLN A C 1
ATOM 751 O O . GLN A 1 89 ? 1.076 7.657 18.710 1.00 83.69 89 GLN A O 1
ATOM 756 N N . THR A 1 90 ? 0.281 5.629 18.178 1.00 86.81 90 THR A N 1
ATOM 757 C CA . THR A 1 90 ? 0.953 5.563 16.876 1.00 86.81 90 THR A CA 1
ATOM 758 C C . THR A 1 90 ? 0.510 6.735 15.983 1.00 86.81 90 THR A C 1
ATOM 760 O O . THR A 1 90 ? -0.696 6.979 15.900 1.00 86.81 90 THR A O 1
ATOM 763 N N . PRO A 1 91 ? 1.427 7.429 15.283 1.00 91.12 91 PRO A N 1
ATOM 764 C CA . PRO A 1 91 ? 1.088 8.534 14.383 1.00 91.12 91 PRO A CA 1
ATOM 765 C C . PRO A 1 91 ? -0.000 8.178 13.359 1.00 91.12 91 PRO A C 1
ATOM 767 O O . PRO A 1 91 ? -0.018 7.063 12.830 1.00 91.12 91 PRO A O 1
ATOM 770 N N . VAL A 1 92 ? -0.891 9.124 13.040 1.00 92.50 92 VAL A N 1
ATOM 771 C CA . VAL A 1 92 ? -2.021 8.892 12.113 1.00 92.50 92 VAL A CA 1
ATOM 772 C C . VAL A 1 92 ? -1.540 8.459 10.730 1.00 92.50 92 VAL A C 1
ATOM 774 O O . VAL A 1 92 ? -2.126 7.563 10.131 1.00 92.50 92 VAL A O 1
ATOM 777 N N . GLU A 1 93 ? -0.422 9.007 10.258 1.00 94.75 93 GLU A N 1
ATOM 778 C CA . GLU A 1 93 ? 0.230 8.605 9.005 1.00 94.75 93 GLU A CA 1
ATOM 779 C C . GLU A 1 93 ? 0.602 7.113 8.977 1.00 94.75 93 GLU A C 1
ATOM 781 O O . GLU A 1 93 ? 0.364 6.423 7.985 1.00 94.75 93 GLU A O 1
ATOM 786 N N . GLN A 1 94 ? 1.111 6.577 10.090 1.00 92.56 94 GLN A N 1
ATOM 787 C CA . GLN A 1 94 ? 1.456 5.164 10.226 1.00 92.56 94 GLN A CA 1
ATOM 788 C C . GLN A 1 94 ? 0.195 4.305 10.267 1.00 92.56 94 GLN A C 1
ATOM 790 O O . GLN A 1 94 ? 0.131 3.268 9.605 1.00 92.56 94 GLN A O 1
ATOM 795 N N . GLN A 1 95 ? -0.835 4.753 10.987 1.00 91.62 95 GLN A N 1
ATOM 796 C CA . GLN A 1 95 ? -2.126 4.066 11.020 1.00 91.62 95 GLN A CA 1
ATOM 797 C C . GLN A 1 95 ? -2.784 4.024 9.633 1.00 91.62 95 GLN A C 1
ATOM 799 O O . GLN A 1 95 ? -3.290 2.976 9.220 1.00 91.62 95 GLN A O 1
ATOM 804 N N . LEU A 1 96 ? -2.730 5.130 8.886 1.00 93.81 96 LEU A N 1
ATOM 805 C CA . LEU A 1 96 ? -3.244 5.230 7.524 1.00 93.81 96 LEU A CA 1
ATOM 806 C C . LEU A 1 96 ? -2.468 4.311 6.574 1.00 93.81 96 LEU A C 1
ATOM 808 O O . LEU A 1 96 ? -3.089 3.551 5.832 1.00 93.81 96 LEU A O 1
ATOM 812 N N . ALA A 1 97 ? -1.133 4.315 6.633 1.00 94.31 97 ALA A N 1
ATOM 813 C CA . ALA A 1 97 ? -0.296 3.437 5.815 1.00 94.31 97 ALA A CA 1
ATOM 814 C C . ALA A 1 97 ? -0.602 1.955 6.071 1.00 94.31 97 ALA A C 1
ATOM 816 O O . ALA A 1 97 ? -0.815 1.197 5.125 1.00 94.31 97 ALA A O 1
ATOM 817 N N . VAL A 1 98 ? -0.703 1.540 7.337 1.00 91.69 98 VAL A N 1
ATOM 818 C CA . VAL A 1 98 ? -1.074 0.162 7.704 1.00 91.69 98 VAL A CA 1
ATOM 819 C C . VAL A 1 98 ? -2.473 -0.192 7.203 1.00 91.69 98 VAL A C 1
ATOM 821 O O . VAL A 1 98 ? -2.691 -1.301 6.713 1.00 91.69 98 VAL A O 1
ATOM 824 N N . THR A 1 99 ? -3.416 0.745 7.295 1.00 90.19 99 THR A N 1
ATOM 825 C CA . THR A 1 99 ? -4.794 0.547 6.832 1.00 90.19 99 THR A CA 1
ATOM 826 C C . THR A 1 99 ? -4.845 0.358 5.320 1.00 90.19 99 THR A C 1
ATOM 828 O O . THR A 1 99 ? -5.411 -0.626 4.851 1.00 90.19 99 THR A O 1
ATOM 831 N N . LEU A 1 100 ? -4.204 1.237 4.550 1.00 91.06 100 LEU A N 1
ATOM 832 C CA . LEU A 1 100 ? -4.155 1.142 3.089 1.00 91.06 100 LEU A CA 1
ATOM 833 C C . LEU A 1 100 ? -3.414 -0.111 2.617 1.00 91.06 100 LEU A C 1
ATOM 835 O O . LEU A 1 100 ? -3.891 -0.801 1.718 1.00 91.06 100 LEU A O 1
ATOM 839 N N . TYR A 1 101 ? -2.304 -0.458 3.272 1.00 91.44 101 TYR A N 1
ATOM 840 C CA . TYR A 1 101 ? -1.596 -1.710 3.019 1.00 91.44 101 TYR A CA 1
ATOM 841 C C . TYR A 1 101 ? -2.520 -2.912 3.237 1.00 91.44 101 TYR A C 1
ATOM 843 O O . TYR A 1 101 ? -2.670 -3.755 2.356 1.00 91.44 101 TYR A O 1
ATOM 851 N N . ARG A 1 102 ? -3.220 -2.963 4.377 1.00 87.88 102 ARG A N 1
ATOM 852 C CA . ARG A 1 102 ? -4.183 -4.029 4.677 1.00 87.88 102 ARG A CA 1
ATOM 853 C C . ARG A 1 102 ? -5.282 -4.133 3.622 1.00 87.88 102 ARG A C 1
ATOM 855 O O . ARG A 1 102 ? -5.576 -5.239 3.186 1.00 87.88 102 ARG A O 1
ATOM 862 N N . LEU A 1 103 ? -5.874 -3.007 3.225 1.00 82.31 103 LEU A N 1
ATOM 863 C CA . LEU A 1 103 ? -6.940 -2.960 2.218 1.00 82.31 103 LEU A CA 1
ATOM 864 C C . LEU A 1 103 ? -6.447 -3.360 0.819 1.00 82.31 103 LEU A C 1
ATOM 866 O O . LEU A 1 103 ? -7.222 -3.861 0.012 1.00 82.31 103 LEU A O 1
ATOM 870 N N . GLY A 1 104 ? -5.160 -3.163 0.534 1.00 84.50 104 GLY A N 1
ATOM 871 C CA . GLY A 1 104 ? -4.530 -3.551 -0.725 1.00 84.50 104 GLY A CA 1
ATOM 872 C C . GLY A 1 104 ? -4.132 -5.025 -0.833 1.00 84.50 104 GLY A C 1
ATOM 873 O O . GLY A 1 104 ? -3.625 -5.426 -1.890 1.00 84.50 104 GLY A O 1
ATOM 874 N N . HIS A 1 105 ? -4.326 -5.815 0.227 1.00 79.62 105 HIS A N 1
ATOM 875 C CA . HIS A 1 105 ? -3.941 -7.220 0.315 1.00 79.62 105 HIS A CA 1
ATOM 876 C C . HIS A 1 105 ? -5.146 -8.126 0.600 1.00 79.62 105 HIS A C 1
ATOM 878 O O . HIS A 1 105 ? -6.096 -7.745 1.276 1.00 79.62 105 HIS A O 1
ATOM 884 N N . TYR A 1 106 ? -5.073 -9.369 0.113 1.00 72.62 106 TYR A N 1
ATOM 885 C CA . TYR A 1 106 ? -6.117 -10.386 0.274 1.00 72.62 106 TYR A CA 1
ATOM 886 C C . TYR A 1 106 ? -5.536 -11.705 0.802 1.00 72.62 106 TYR A C 1
ATOM 888 O O . TYR A 1 106 ? -4.329 -11.957 0.713 1.00 72.62 106 TYR A O 1
ATOM 896 N N . GLY A 1 107 ? -6.404 -12.572 1.331 1.00 69.62 107 GLY A N 1
ATOM 897 C CA . GLY A 1 107 ? -6.032 -13.902 1.822 1.00 69.62 107 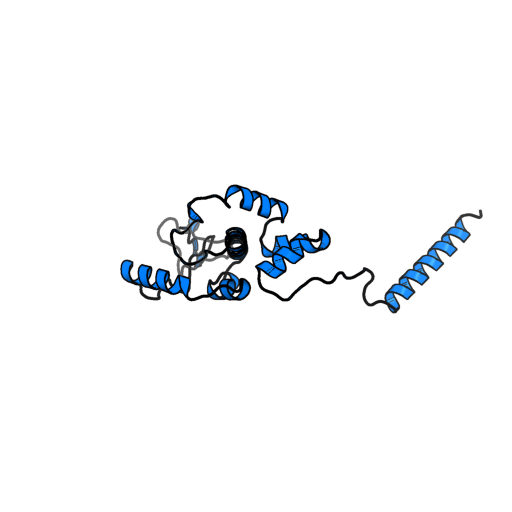GLY A CA 1
ATOM 898 C C . GLY A 1 107 ? -5.066 -13.859 3.010 1.00 69.62 107 GLY A C 1
ATOM 899 O O . GLY A 1 107 ? -5.107 -12.947 3.833 1.00 69.62 107 GLY A O 1
ATOM 900 N N . ASN A 1 108 ? -4.161 -14.836 3.093 1.00 70.44 108 ASN A N 1
ATOM 901 C CA . ASN A 1 108 ? -3.226 -14.973 4.220 1.00 70.44 108 ASN A CA 1
ATOM 902 C C . ASN A 1 108 ? -2.293 -13.758 4.398 1.00 70.44 108 ASN A C 1
ATOM 904 O O . ASN A 1 108 ? -1.866 -13.470 5.518 1.00 70.44 108 ASN A O 1
ATOM 908 N N . ALA A 1 109 ? -2.015 -13.014 3.320 1.00 67.25 109 ALA A N 1
ATOM 909 C CA . ALA A 1 109 ? -1.214 -11.789 3.363 1.00 67.25 109 ALA A CA 1
ATOM 910 C C . ALA A 1 109 ? -1.933 -10.628 4.078 1.00 67.25 109 ALA A C 1
ATOM 912 O O . ALA A 1 109 ? -1.270 -9.751 4.627 1.00 67.25 109 ALA A O 1
ATOM 913 N N . ALA A 1 110 ? -3.271 -10.657 4.127 1.00 73.25 110 ALA A N 1
ATOM 914 C CA . ALA A 1 110 ? -4.104 -9.701 4.858 1.00 73.25 110 ALA A CA 1
ATOM 915 C C . ALA A 1 110 ? -4.352 -10.103 6.326 1.00 73.25 110 ALA A C 1
ATOM 917 O O . ALA A 1 110 ? -5.109 -9.437 7.039 1.00 73.25 110 ALA A O 1
ATOM 918 N N . SER A 1 111 ? -3.741 -11.201 6.790 1.00 76.31 111 SER A N 1
ATOM 919 C CA . SER A 1 111 ? -3.827 -11.604 8.194 1.00 76.31 111 SER A CA 1
ATOM 920 C C . SER A 1 111 ? -3.195 -10.547 9.098 1.00 76.31 111 SER A C 1
ATOM 922 O O . SER A 1 111 ? -2.175 -9.939 8.761 1.00 76.31 111 SER A O 1
ATOM 924 N N . LEU A 1 112 ? -3.780 -10.351 10.284 1.00 74.62 112 LEU A N 1
ATOM 925 C CA . LEU A 1 112 ? -3.283 -9.379 11.262 1.00 74.62 112 LEU A CA 1
ATOM 926 C C . LEU A 1 112 ? -1.814 -9.628 11.613 1.00 74.62 112 LEU A C 1
ATOM 928 O O . LEU A 1 112 ? -1.040 -8.680 11.662 1.00 74.62 112 LEU A O 1
ATOM 932 N N . ARG A 1 113 ? -1.418 -10.897 11.776 1.00 77.50 113 ARG A N 1
ATOM 933 C CA . ARG A 1 113 ? -0.031 -11.286 12.056 1.00 77.50 113 ARG A CA 1
ATOM 934 C C . ARG A 1 113 ? 0.922 -10.914 10.919 1.00 77.50 113 ARG A C 1
ATOM 936 O O . ARG A 1 113 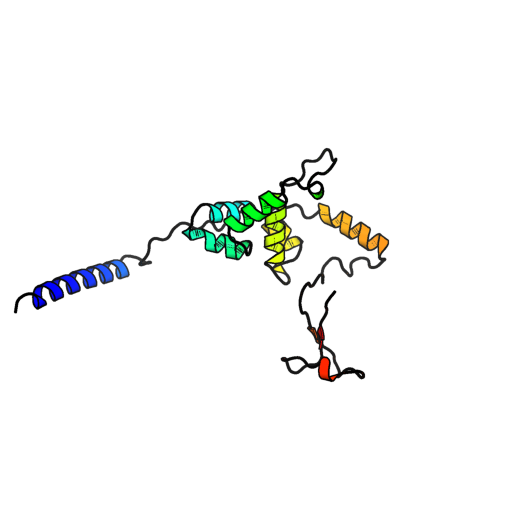? 2.000 -10.386 11.181 1.00 77.50 113 ARG A O 1
ATOM 943 N N . SER A 1 114 ? 0.539 -11.177 9.667 1.00 81.69 114 SER A N 1
ATOM 944 C CA . SER A 1 114 ? 1.358 -10.814 8.502 1.00 81.69 114 SER A CA 1
ATOM 945 C C . SER A 1 114 ? 1.533 -9.300 8.413 1.00 81.69 114 SER A C 1
ATOM 947 O O . SER A 1 114 ? 2.652 -8.810 8.289 1.00 81.69 114 SER A O 1
ATOM 949 N N . ILE A 1 115 ? 0.440 -8.550 8.564 1.00 84.88 115 ILE A N 1
ATOM 950 C CA . ILE A 1 115 ? 0.460 -7.086 8.515 1.00 84.88 115 ILE A CA 1
ATOM 951 C C . ILE A 1 115 ? 1.281 -6.509 9.667 1.00 84.88 115 ILE A C 1
ATOM 953 O O . ILE A 1 115 ? 2.112 -5.643 9.424 1.00 84.88 115 ILE A O 1
ATOM 957 N N . ALA A 1 116 ? 1.096 -6.999 10.895 1.00 84.56 116 ALA A N 1
ATOM 958 C CA . ALA A 1 116 ? 1.843 -6.551 12.068 1.00 84.56 116 ALA A CA 1
ATOM 959 C C . ALA A 1 116 ? 3.351 -6.758 11.880 1.00 84.56 116 ALA A C 1
ATOM 961 O O . ALA A 1 116 ? 4.135 -5.839 12.114 1.00 84.56 116 ALA A O 1
ATOM 962 N N . ARG A 1 117 ? 3.754 -7.923 11.354 1.00 86.06 117 ARG A N 1
ATOM 963 C CA . ARG A 1 117 ? 5.153 -8.212 11.022 1.00 86.06 117 ARG A CA 1
ATOM 964 C C . ARG A 1 117 ? 5.696 -7.261 9.957 1.00 86.06 117 ARG A C 1
ATOM 966 O O . ARG A 1 117 ? 6.777 -6.714 10.147 1.00 86.06 117 ARG A O 1
ATOM 973 N N . THR A 1 118 ? 4.959 -7.045 8.868 1.00 88.88 118 THR A N 1
ATOM 974 C CA . THR A 1 118 ? 5.383 -6.133 7.795 1.00 88.88 118 THR A CA 1
ATOM 975 C C . THR A 1 118 ? 5.449 -4.682 8.273 1.00 88.88 118 THR A C 1
ATOM 977 O O . THR A 1 118 ? 6.371 -3.951 7.921 1.00 88.88 118 THR A O 1
ATOM 980 N N . ALA A 1 119 ? 4.495 -4.256 9.098 1.00 87.31 119 ALA A N 1
ATOM 981 C CA . ALA A 1 119 ? 4.419 -2.903 9.635 1.00 87.31 119 ALA A CA 1
ATOM 982 C C . ALA A 1 119 ? 5.384 -2.651 10.804 1.00 87.31 119 ALA A C 1
ATOM 984 O O . ALA A 1 119 ? 5.637 -1.497 11.133 1.00 87.31 119 ALA A O 1
ATOM 985 N N . GLY A 1 120 ? 5.932 -3.702 11.421 1.00 85.81 120 GLY A N 1
ATOM 986 C CA . GLY A 1 120 ? 6.737 -3.587 12.638 1.00 85.81 120 GLY A CA 1
ATOM 987 C C . GLY A 1 120 ? 5.914 -3.179 13.865 1.00 85.81 120 GLY A C 1
ATOM 988 O O . GLY A 1 120 ? 6.430 -2.496 14.744 1.00 85.81 120 GLY A O 1
ATOM 989 N N . VAL A 1 121 ? 4.636 -3.565 13.915 1.00 81.56 121 VAL A N 1
ATOM 990 C CA . VAL A 1 121 ? 3.699 -3.236 15.004 1.00 81.56 121 VAL A CA 1
ATOM 991 C C . VAL A 1 121 ? 3.513 -4.454 15.914 1.00 81.56 121 VAL A C 1
ATOM 993 O O . VAL A 1 121 ? 3.499 -5.590 15.443 1.00 81.56 121 VAL A O 1
ATOM 996 N N . ALA A 1 122 ? 3.365 -4.234 17.223 1.00 72.81 122 ALA A N 1
ATOM 997 C CA . ALA A 1 122 ? 3.152 -5.308 18.192 1.00 72.81 122 ALA A CA 1
ATOM 998 C C . ALA A 1 122 ? 1.792 -6.012 17.9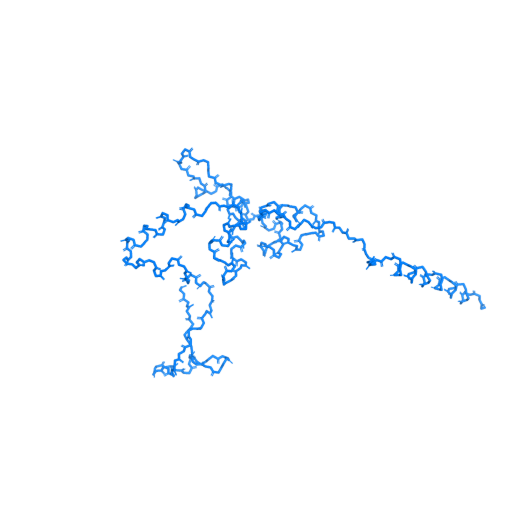95 1.00 72.81 122 ALA A C 1
ATOM 1000 O O . ALA A 1 122 ? 0.756 -5.365 17.860 1.00 72.81 122 ALA A O 1
ATOM 1001 N N . GLU A 1 123 ? 1.789 -7.349 18.026 1.00 64.50 123 GLU A N 1
ATOM 1002 C CA . GLU A 1 123 ? 0.590 -8.186 17.825 1.00 64.50 123 GLU A CA 1
ATOM 1003 C C . GLU A 1 123 ? -0.376 -8.139 19.032 1.00 64.50 123 GLU A C 1
ATOM 1005 O O . GLU A 1 123 ? -1.588 -8.279 18.875 1.00 64.50 123 GLU A O 1
ATOM 1010 N N . GLY A 1 124 ? 0.149 -7.881 20.238 1.00 57.72 124 GLY A N 1
ATOM 1011 C CA . GLY A 1 124 ? -0.564 -8.072 21.508 1.00 57.72 124 GLY A CA 1
ATOM 1012 C C . GLY A 1 124 ? -1.742 -7.129 21.780 1.00 57.72 124 GLY A C 1
ATOM 1013 O O . GLY A 1 124 ? -2.680 -7.525 22.468 1.00 57.72 124 GLY A O 1
ATOM 1014 N N . SER A 1 125 ? -1.758 -5.915 21.221 1.00 55.12 125 SER A N 1
ATOM 1015 C CA . SER A 1 125 ? -2.799 -4.920 21.535 1.00 55.12 125 SER A CA 1
ATOM 1016 C C . SER A 1 125 ? -4.194 -5.340 21.060 1.00 55.12 125 SER A C 1
ATOM 1018 O O . SER A 1 125 ? -5.194 -4.939 21.647 1.00 55.12 125 SER A O 1
ATOM 1020 N N . LYS A 1 126 ? -4.273 -6.176 20.016 1.00 59.88 126 LYS A N 1
ATOM 1021 C CA . LYS A 1 126 ? -5.547 -6.630 19.434 1.00 59.88 126 LYS A CA 1
ATOM 1022 C C . LYS A 1 126 ? -6.053 -7.949 20.013 1.00 59.88 126 LYS A C 1
ATOM 1024 O O . LYS A 1 126 ? -7.217 -8.283 19.823 1.00 59.88 126 LYS A O 1
ATOM 1029 N N . GLU A 1 127 ? -5.217 -8.686 20.742 1.00 62.59 127 GLU A N 1
ATOM 1030 C CA . GLU A 1 127 ? -5.635 -9.923 21.416 1.00 62.59 127 GLU A CA 1
ATOM 1031 C C . GLU A 1 127 ? -6.589 -9.648 22.583 1.00 62.59 127 GLU A C 1
ATOM 1033 O O . GLU A 1 127 ? -7.497 -10.436 22.835 1.00 62.59 127 GLU A O 1
ATOM 1038 N N . VAL A 1 128 ? -6.453 -8.493 23.243 1.00 61.81 128 VAL A N 1
ATOM 1039 C CA . VAL A 1 128 ? -7.383 -8.058 24.297 1.00 61.81 128 VAL A CA 1
ATOM 1040 C C . VAL A 1 128 ? -8.773 -7.769 23.719 1.00 61.81 128 VAL A C 1
ATOM 1042 O O . VAL A 1 128 ? -9.770 -8.244 24.258 1.00 61.81 128 VAL A O 1
ATOM 1045 N N . GLU A 1 129 ? -8.847 -7.064 22.585 1.00 58.22 129 GLU A N 1
ATOM 1046 C CA . GLU A 1 129 ? -10.110 -6.828 21.866 1.00 58.22 129 GLU A CA 1
ATOM 1047 C C . GLU A 1 129 ? -10.747 -8.136 21.388 1.00 58.22 129 GLU A C 1
ATOM 1049 O O . GLU A 1 129 ? -11.958 -8.318 21.526 1.00 58.22 129 GLU A O 1
ATOM 1054 N N . LYS A 1 130 ? -9.941 -9.078 20.876 1.00 66.69 130 LYS A N 1
ATOM 1055 C CA . LYS A 1 130 ? -10.430 -10.412 20.508 1.00 66.69 130 LYS A CA 1
ATOM 1056 C C . LYS A 1 130 ? -11.036 -11.127 21.713 1.00 66.69 130 LYS A C 1
ATOM 1058 O O . LYS A 1 130 ? -12.196 -11.522 21.655 1.00 66.69 130 LYS A O 1
ATOM 1063 N N . CYS A 1 131 ? -10.308 -11.214 22.825 1.00 69.62 131 CYS A N 1
ATOM 1064 C CA . CYS A 1 131 ? -10.815 -11.827 24.054 1.00 69.62 131 CYS A CA 1
ATOM 1065 C C . CYS A 1 131 ? -12.137 -11.205 24.526 1.00 69.62 131 CYS A C 1
ATOM 1067 O O . CYS A 1 131 ? -13.060 -11.945 24.861 1.00 69.62 131 CYS A O 1
ATOM 1069 N N . TRP A 1 132 ? -12.270 -9.879 24.467 1.00 69.12 132 TRP A N 1
ATOM 1070 C CA . TRP A 1 132 ? -13.509 -9.189 24.830 1.00 69.12 132 TRP A CA 1
ATOM 1071 C C . TRP A 1 132 ? -14.692 -9.540 23.911 1.00 69.12 132 TRP A C 1
ATOM 1073 O O . TRP A 1 132 ? -15.809 -9.761 24.384 1.00 69.12 132 TRP A O 1
ATOM 1083 N N . ILE A 1 133 ? -14.467 -9.627 22.594 1.00 64.62 133 ILE A N 1
ATOM 1084 C CA . ILE A 1 133 ? -15.511 -10.021 21.636 1.00 64.62 133 ILE A CA 1
ATOM 1085 C C . ILE A 1 133 ? -15.921 -11.483 21.861 1.00 64.62 133 ILE A C 1
ATOM 1087 O O . ILE A 1 133 ? -17.114 -11.788 21.851 1.00 64.62 133 ILE A O 1
ATOM 1091 N N . ASP A 1 134 ? -14.970 -12.385 22.118 1.00 76.50 134 ASP A N 1
ATOM 1092 C CA . ASP A 1 134 ? -15.283 -13.785 22.429 1.00 76.50 134 ASP A CA 1
ATOM 1093 C C . ASP A 1 134 ? -16.106 -13.949 23.706 1.00 76.50 134 ASP A C 1
ATOM 1095 O O . ASP A 1 134 ? -16.971 -14.823 23.772 1.00 76.50 134 ASP A O 1
ATOM 1099 N N . GLU A 1 135 ? -15.838 -13.125 24.718 1.00 77.38 135 GLU A N 1
ATOM 1100 C CA . GLU A 1 135 ? -16.600 -13.113 25.966 1.00 77.38 135 GLU A CA 1
ATOM 1101 C C . GLU A 1 135 ? -18.037 -12.628 25.759 1.00 77.38 135 GLU A C 1
ATOM 1103 O O . GLU A 1 135 ? -18.948 -13.146 26.401 1.00 77.38 135 GLU A O 1
ATOM 1108 N N . ARG A 1 136 ? -18.263 -11.688 24.833 1.00 72.44 136 ARG A N 1
ATOM 1109 C CA . ARG A 1 136 ? -19.601 -11.151 24.536 1.00 72.44 136 ARG A CA 1
ATOM 1110 C C . ARG A 1 136 ? -20.416 -11.987 23.559 1.00 72.44 136 ARG A C 1
ATOM 1112 O O . ARG A 1 136 ? -21.633 -12.051 23.700 1.00 72.44 136 ARG A O 1
ATOM 1119 N N . LEU A 1 137 ? -19.775 -12.582 22.558 1.00 72.00 137 LEU A N 1
ATOM 1120 C CA . LEU A 1 137 ? -20.457 -13.346 21.511 1.00 72.00 137 LEU A CA 1
ATOM 1121 C C . LEU A 1 137 ? -20.566 -14.841 21.841 1.00 72.00 137 LEU A C 1
ATOM 1123 O O . LEU A 1 137 ? -21.320 -15.549 21.184 1.00 72.00 137 LEU A O 1
ATOM 1127 N N . GLY A 1 138 ? -19.805 -15.344 22.821 1.00 69.44 138 GLY A N 1
ATOM 1128 C CA . GLY A 1 138 ? -19.794 -16.762 23.207 1.00 69.44 138 GLY A CA 1
ATOM 1129 C C . GLY A 1 138 ? -19.067 -17.686 22.219 1.00 69.44 138 GLY A C 1
ATOM 1130 O O . GLY A 1 138 ? -18.899 -18.874 22.486 1.00 69.44 138 GLY A O 1
ATOM 1131 N N . PHE A 1 139 ? -18.578 -17.153 21.099 1.00 60.78 139 PHE A N 1
ATOM 1132 C CA . PHE A 1 139 ? -17.942 -17.898 20.012 1.00 60.78 139 PHE A CA 1
ATOM 1133 C C . PHE A 1 139 ? -16.408 -17.926 20.129 1.00 60.78 139 PHE A C 1
ATOM 1135 O O . PHE A 1 139 ? -15.701 -17.534 19.199 1.00 60.78 139 PHE A O 1
ATOM 1142 N N . ARG A 1 140 ? -15.886 -18.417 21.265 1.00 66.44 140 ARG A N 1
ATOM 1143 C CA . ARG A 1 140 ? -14.439 -18.456 21.568 1.00 66.44 140 ARG A CA 1
ATOM 1144 C C . ARG A 1 140 ? -13.616 -19.100 20.450 1.00 66.44 140 ARG A C 1
ATOM 1146 O O . ARG A 1 140 ? -13.731 -20.294 20.194 1.00 66.44 140 ARG A O 1
ATOM 1153 N N . GLY A 1 141 ? -12.745 -18.316 19.818 1.00 62.31 141 GLY A N 1
ATOM 1154 C CA . GLY A 1 141 ? -11.715 -18.836 18.908 1.00 62.31 141 GLY A CA 1
ATOM 1155 C C . GLY A 1 141 ? -12.198 -19.224 17.509 1.00 62.31 141 GLY A C 1
ATOM 1156 O O . GLY A 1 141 ? -11.377 -19.586 16.673 1.00 62.31 141 GLY A O 1
ATOM 1157 N N . THR A 1 142 ? -13.496 -19.112 17.223 1.00 60.94 142 THR A N 1
ATOM 1158 C CA . THR A 1 142 ? -14.063 -19.495 15.915 1.00 60.94 142 THR A CA 1
ATOM 1159 C C . THR A 1 142 ? -13.933 -18.395 14.858 1.00 60.94 142 THR A C 1
ATOM 1161 O O . THR A 1 142 ? -13.834 -18.695 13.673 1.00 60.94 142 THR A O 1
ATOM 1164 N N . TRP A 1 143 ? -13.868 -17.129 15.282 1.00 63.50 143 TRP A N 1
ATOM 1165 C CA . TRP A 1 143 ? -13.769 -15.956 14.403 1.00 63.50 143 TRP A CA 1
ATOM 1166 C C . TRP A 1 143 ? -12.379 -15.284 14.440 1.00 63.50 143 TRP A C 1
ATOM 1168 O O . TRP A 1 143 ? -12.091 -14.404 13.631 1.00 63.50 143 TRP A O 1
ATOM 1178 N N . ARG A 1 144 ? -11.493 -15.700 15.365 1.00 57.00 144 ARG A N 1
ATOM 1179 C CA . ARG A 1 144 ? -10.197 -15.042 15.655 1.00 57.00 144 ARG A CA 1
ATOM 1180 C C . ARG A 1 144 ? -9.183 -15.084 14.505 1.00 57.00 144 ARG A C 1
ATOM 1182 O O . ARG A 1 144 ? -8.328 -14.203 14.423 1.00 57.00 144 ARG A O 1
ATOM 1189 N N . GLU A 1 145 ? -9.265 -16.106 13.655 1.00 54.69 145 GLU A N 1
ATOM 1190 C CA . GLU A 1 145 ? -8.230 -16.466 12.670 1.00 54.69 145 GLU A CA 1
ATOM 1191 C C . GLU A 1 145 ? -8.746 -16.495 11.223 1.00 54.69 145 GLU A C 1
ATOM 1193 O O . GLU A 1 145 ? -8.003 -16.826 10.300 1.00 54.69 145 GLU A O 1
ATOM 1198 N N . GLY A 1 146 ? -10.009 -16.135 10.981 1.00 49.66 146 GLY A N 1
ATOM 1199 C CA . GLY A 1 146 ? -10.545 -16.222 9.634 1.00 49.66 146 GLY A CA 1
ATOM 1200 C C . GLY A 1 146 ? -11.862 -15.491 9.433 1.00 49.66 146 GLY A C 1
ATOM 1201 O O . GLY A 1 146 ? -12.771 -15.582 10.247 1.00 49.66 146 GLY A O 1
ATOM 1202 N N . TRP A 1 147 ? -11.955 -14.868 8.260 1.00 43.22 147 TRP A N 1
ATOM 1203 C CA . TRP A 1 147 ? -13.196 -14.446 7.612 1.00 43.22 147 TRP A CA 1
ATOM 1204 C C . TRP A 1 147 ? -13.850 -13.175 8.163 1.00 43.22 147 TRP A C 1
ATOM 1206 O O . TRP A 1 147 ? -15.040 -13.135 8.436 1.00 43.22 147 TRP A O 1
ATOM 1216 N N . VAL A 1 148 ? -13.107 -12.067 8.149 1.00 46.09 148 VAL A N 1
ATOM 1217 C CA . VAL A 1 148 ? -13.713 -10.822 7.642 1.00 46.09 148 VAL A CA 1
ATOM 1218 C C . VAL A 1 148 ? -13.285 -10.704 6.185 1.00 46.09 148 VAL A C 1
ATOM 1220 O O . VAL A 1 148 ? -12.346 -9.990 5.840 1.00 46.09 148 VAL A O 1
ATOM 1223 N N . MET A 1 149 ? -13.903 -11.533 5.342 1.00 41.69 149 MET A N 1
ATOM 1224 C CA . MET A 1 149 ? -13.815 -11.384 3.896 1.00 41.69 149 MET A CA 1
ATOM 1225 C C . MET A 1 149 ? -14.760 -10.257 3.508 1.00 41.69 149 MET A C 1
ATOM 1227 O O . MET A 1 149 ? -15.963 -10.460 3.395 1.00 41.69 149 MET A O 1
ATOM 1231 N N . TYR A 1 150 ? -14.211 -9.059 3.341 1.00 40.97 150 TYR A N 1
ATOM 1232 C CA . TYR A 1 150 ? -14.859 -8.076 2.490 1.00 40.97 150 TYR A CA 1
ATOM 1233 C C . TYR A 1 150 ? -14.525 -8.468 1.045 1.00 40.97 150 TYR A C 1
ATOM 1235 O O . TYR A 1 150 ? -13.352 -8.491 0.679 1.00 40.97 150 TYR A O 1
ATOM 1243 N N . ASP A 1 151 ? -15.575 -8.790 0.287 1.00 42.72 151 ASP A N 1
ATOM 1244 C CA . ASP A 1 151 ? -15.636 -9.060 -1.159 1.00 42.72 151 ASP A CA 1
ATOM 1245 C C . ASP A 1 151 ? -15.675 -10.538 -1.624 1.00 42.72 151 ASP A C 1
ATOM 1247 O O . ASP A 1 151 ? -14.683 -11.270 -1.649 1.00 42.72 151 ASP A O 1
ATOM 1251 N N . GLY A 1 152 ? -16.873 -10.952 -2.060 1.00 52.22 152 GLY A N 1
ATOM 1252 C CA . GLY A 1 152 ? -17.060 -11.852 -3.204 1.00 52.22 152 GLY A CA 1
ATOM 1253 C C . GLY A 1 152 ? -16.774 -13.338 -3.002 1.00 52.22 152 GLY A C 1
ATOM 1254 O O . GLY A 1 152 ? -16.741 -14.088 -3.984 1.00 52.22 152 GLY A O 1
ATOM 1255 N N . THR A 1 153 ? -16.531 -13.799 -1.774 1.00 64.19 153 THR A N 1
ATOM 1256 C CA . THR A 1 153 ? -16.177 -15.208 -1.579 1.00 64.19 153 THR A CA 1
ATOM 1257 C C . THR A 1 153 ? -17.385 -16.111 -1.733 1.00 64.19 153 THR A C 1
ATOM 1259 O O . THR A 1 153 ? -18.378 -16.010 -1.018 1.00 64.19 153 THR A O 1
ATOM 1262 N N . ILE A 1 154 ? -17.259 -17.022 -2.695 1.00 73.31 154 ILE A N 1
ATOM 1263 C CA . ILE A 1 154 ? -18.276 -18.002 -3.041 1.00 73.31 154 ILE A CA 1
ATOM 1264 C C . ILE A 1 154 ? -18.059 -19.249 -2.183 1.00 73.31 154 ILE A C 1
ATOM 1266 O O . ILE A 1 154 ? -17.083 -19.974 -2.382 1.00 73.31 154 ILE A O 1
ATOM 1270 N N . VAL A 1 155 ? -18.990 -19.528 -1.271 1.00 80.81 155 VAL A N 1
ATOM 1271 C CA . VAL A 1 155 ? -19.063 -20.808 -0.555 1.00 80.81 155 VAL A CA 1
ATOM 1272 C C . VAL A 1 155 ? -19.700 -21.837 -1.492 1.00 80.81 155 VAL A C 1
ATOM 1274 O O . VAL A 1 155 ? -20.878 -21.683 -1.820 1.00 80.81 155 VAL A O 1
ATOM 1277 N N . PRO A 1 156 ? -18.967 -22.865 -1.961 1.00 84.75 156 PRO A N 1
ATOM 1278 C CA . PRO A 1 156 ? -19.520 -23.852 -2.877 1.00 84.75 156 PRO A CA 1
ATOM 1279 C C . PRO A 1 156 ? -20.596 -24.693 -2.182 1.00 84.75 156 PRO A C 1
ATOM 1281 O O . PRO A 1 156 ? -20.398 -25.212 -1.085 1.00 84.75 156 PRO A O 1
ATOM 1284 N N . LEU A 1 157 ? -21.738 -24.842 -2.844 1.00 84.44 157 LEU A N 1
ATOM 1285 C CA . LEU A 1 157 ? -22.849 -25.667 -2.403 1.00 84.44 157 LEU A CA 1
ATOM 1286 C C . LEU A 1 157 ? -22.767 -27.047 -3.049 1.00 84.44 157 LEU A C 1
ATOM 1288 O O . LEU A 1 157 ? -22.539 -27.178 -4.251 1.00 84.44 157 LEU A O 1
ATOM 1292 N N . PHE A 1 158 ? -23.038 -28.080 -2.253 1.00 86.75 158 PHE A N 1
ATOM 1293 C CA . PHE A 1 158 ? -23.093 -29.462 -2.730 1.00 86.75 158 PHE A CA 1
ATOM 1294 C C . PHE A 1 158 ? -24.224 -29.698 -3.749 1.00 86.75 158 PHE A C 1
ATOM 1296 O O . PHE A 1 158 ? -24.101 -30.541 -4.635 1.00 86.75 158 PHE A O 1
ATOM 1303 N N . ARG A 1 159 ? -25.335 -28.955 -3.641 1.00 89.25 159 ARG A N 1
ATOM 1304 C CA . ARG A 1 159 ? -26.520 -29.101 -4.500 1.00 89.25 159 ARG A CA 1
ATOM 1305 C C . ARG A 1 159 ? -27.172 -27.745 -4.783 1.00 89.25 159 ARG A C 1
ATOM 1307 O O . ARG A 1 159 ? -27.058 -26.824 -3.977 1.00 89.25 159 ARG A O 1
ATOM 1314 N N . LYS A 1 160 ? -27.890 -27.655 -5.911 1.00 92.50 160 LYS A N 1
ATOM 1315 C CA . LYS A 1 160 ? -28.757 -26.521 -6.274 1.00 92.50 160 LYS A CA 1
ATOM 1316 C C . LYS A 1 160 ? -29.730 -26.190 -5.122 1.00 92.50 160 LYS A C 1
ATOM 1318 O O . LYS A 1 160 ? -30.448 -27.096 -4.689 1.00 92.50 160 LYS A O 1
ATOM 1323 N N . PRO A 1 161 ? -29.792 -24.932 -4.648 1.00 89.94 161 PRO A N 1
ATOM 1324 C CA . PRO A 1 161 ? -30.807 -24.490 -3.691 1.00 89.94 161 PRO A CA 1
ATOM 1325 C C . PRO A 1 161 ? -32.234 -24.681 -4.210 1.00 89.94 161 PRO A C 1
ATOM 1327 O O . PRO A 1 161 ? -32.498 -24.497 -5.398 1.00 89.94 161 PRO A O 1
ATOM 1330 N N . GLY A 1 162 ? -33.162 -25.014 -3.307 1.00 87.25 162 GLY A N 1
ATOM 1331 C CA . GLY A 1 162 ? -34.568 -25.244 -3.659 1.00 87.25 162 GLY A CA 1
ATOM 1332 C C . GLY A 1 162 ? -35.317 -23.980 -4.097 1.00 87.25 162 GLY A C 1
ATOM 1333 O O . GLY A 1 162 ? -36.194 -24.059 -4.949 1.00 87.25 162 GLY A O 1
ATOM 1334 N N . LEU A 1 163 ? -34.943 -22.813 -3.564 1.00 85.81 163 LEU A N 1
ATOM 1335 C CA . LEU A 1 163 ? -35.508 -21.515 -3.935 1.00 85.81 163 LEU A CA 1
ATOM 1336 C C . LEU A 1 163 ? -34.496 -20.741 -4.784 1.00 85.81 163 LEU A C 1
ATOM 1338 O O . LEU A 1 163 ? -33.353 -20.570 -4.365 1.00 85.81 163 LEU A O 1
ATOM 1342 N N . ASN A 1 164 ? -34.909 -20.276 -5.967 1.00 86.00 164 ASN A N 1
ATOM 1343 C CA . ASN A 1 164 ? -34.087 -19.469 -6.882 1.00 86.00 164 ASN A CA 1
ATOM 1344 C C . ASN A 1 164 ? -32.707 -20.072 -7.207 1.00 86.00 164 ASN A C 1
ATOM 1346 O O . ASN A 1 164 ? -31.744 -19.341 -7.412 1.00 86.00 164 ASN A O 1
ATOM 1350 N N . GLY A 1 165 ? -32.590 -21.404 -7.269 1.00 85.19 165 GLY A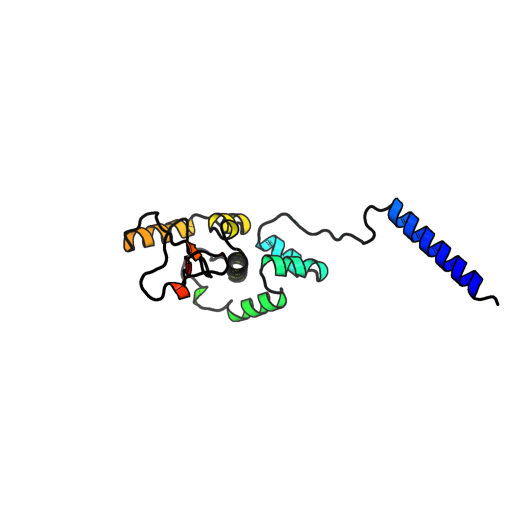 N 1
ATOM 1351 C CA . GLY A 1 165 ? -31.304 -22.097 -7.398 1.00 85.19 165 GLY A CA 1
ATOM 1352 C C . GLY A 1 165 ? -30.429 -21.659 -8.582 1.00 85.19 165 GLY A C 1
ATOM 1353 O O . GLY A 1 165 ? -29.209 -21.763 -8.501 1.00 85.19 165 GLY A O 1
ATOM 1354 N N . ASP A 1 166 ? -31.026 -21.145 -9.661 1.00 88.31 166 ASP A N 1
ATOM 1355 C CA . ASP A 1 166 ? -30.297 -20.636 -10.832 1.00 88.31 166 ASP A CA 1
ATOM 1356 C C . ASP A 1 166 ? -29.534 -19.333 -10.545 1.00 88.31 166 ASP A C 1
ATOM 1358 O O . ASP A 1 166 ? -28.474 -19.110 -11.123 1.00 88.31 166 ASP A O 1
ATOM 1362 N N . ALA A 1 167 ? -29.990 -18.526 -9.580 1.00 87.12 167 ALA A N 1
ATOM 1363 C CA . ALA A 1 167 ? -29.285 -17.321 -9.134 1.00 87.12 167 ALA A CA 1
ATOM 1364 C C . ALA A 1 167 ? -27.964 -17.632 -8.405 1.00 87.12 167 ALA A C 1
ATOM 1366 O O . ALA A 1 167 ? -27.114 -16.758 -8.256 1.00 87.12 167 ALA A O 1
ATOM 1367 N N . TYR A 1 168 ? -27.783 -18.879 -7.962 1.00 85.56 168 TYR A N 1
ATOM 1368 C CA . TYR A 1 168 ? -26.601 -19.340 -7.234 1.00 85.56 168 TYR A CA 1
ATOM 1369 C C . TYR A 1 168 ? -25.615 -20.103 -8.123 1.00 85.56 168 TYR A C 1
ATOM 1371 O O . TYR A 1 168 ? -24.622 -20.625 -7.619 1.00 85.56 168 TYR A O 1
ATOM 1379 N N . PHE A 1 169 ? -25.878 -20.219 -9.429 1.00 88.81 169 PHE A N 1
ATOM 1380 C CA . PHE A 1 169 ? -24.967 -20.882 -10.357 1.00 88.81 169 PHE A CA 1
ATOM 1381 C C . PHE A 1 169 ? -23.866 -19.917 -10.801 1.00 88.81 169 PHE A C 1
ATOM 1383 O O . PHE A 1 169 ? -24.129 -18.866 -11.384 1.00 88.81 169 PHE A O 1
ATOM 1390 N N . THR A 1 170 ? -22.614 -20.254 -10.504 1.00 82.75 170 THR A N 1
ATOM 1391 C CA . THR A 1 170 ? -21.487 -19.352 -10.747 1.00 82.75 170 THR A CA 1
ATOM 1392 C C . THR A 1 170 ? -20.837 -19.596 -12.107 1.00 82.75 170 THR A C 1
ATOM 1394 O O . THR A 1 170 ? -20.948 -20.671 -12.700 1.00 82.75 170 THR A O 1
ATOM 1397 N N . ARG A 1 171 ? -20.032 -18.628 -12.572 1.00 83.69 171 ARG A N 1
ATOM 1398 C CA . ARG A 1 171 ? -19.187 -18.771 -13.774 1.00 83.69 171 ARG A CA 1
ATOM 1399 C C . ARG A 1 171 ? -18.258 -19.997 -13.720 1.00 83.69 171 ARG A C 1
ATOM 1401 O O . ARG A 1 171 ? -17.836 -20.483 -14.765 1.00 83.69 171 ARG A O 1
ATOM 1408 N N . LYS A 1 172 ? -17.937 -20.512 -12.527 1.00 81.38 172 LYS A N 1
ATOM 1409 C CA . LYS A 1 172 ? -17.088 -21.702 -12.337 1.00 81.38 172 LYS A CA 1
ATOM 1410 C C . LYS A 1 172 ? -17.855 -23.024 -12.476 1.00 81.38 172 LYS A C 1
ATOM 1412 O O . LYS A 1 172 ? -17.315 -24.068 -12.133 1.00 81.38 172 LYS A O 1
ATOM 1417 N N . SER A 1 173 ? -19.083 -22.986 -13.002 1.00 87.88 173 SER A N 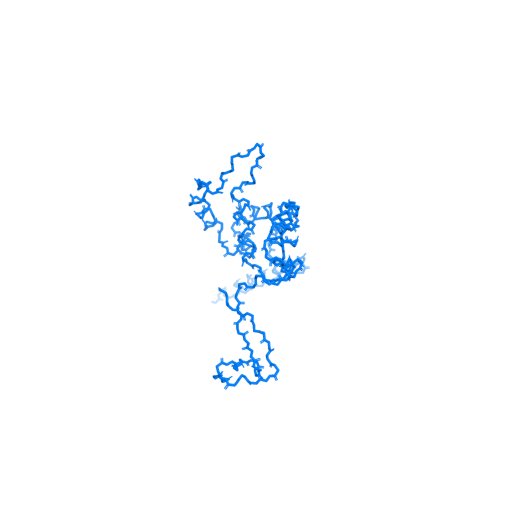1
ATOM 1418 C CA . SER A 1 173 ? -19.938 -24.160 -13.226 1.00 87.88 173 SER A CA 1
ATOM 1419 C C . SER A 1 173 ? -20.239 -24.956 -11.950 1.00 87.88 173 SER A C 1
ATOM 1421 O O . SER A 1 173 ? -20.368 -26.177 -11.976 1.00 87.88 173 SER A O 1
ATOM 1423 N N . ASN A 1 174 ? -20.351 -24.261 -10.819 1.00 89.94 174 ASN A N 1
ATOM 1424 C CA . ASN A 1 174 ? -20.783 -24.820 -9.543 1.00 89.94 174 ASN A CA 1
ATOM 1425 C C . ASN A 1 174 ? -21.851 -23.924 -8.902 1.00 89.94 174 ASN A C 1
ATOM 1427 O O . ASN A 1 174 ? -21.980 -22.751 -9.254 1.00 89.94 174 ASN A O 1
ATOM 1431 N N . TYR A 1 175 ? -22.615 -24.478 -7.961 1.00 90.62 175 TYR A N 1
ATOM 1432 C CA . TYR A 1 175 ? -23.508 -23.681 -7.123 1.00 90.62 175 TYR A CA 1
ATOM 1433 C C . TYR A 1 175 ? -22.711 -23.066 -5.977 1.00 90.62 175 TYR A C 1
ATOM 1435 O O . TYR A 1 175 ? -21.869 -23.746 -5.393 1.00 90.62 175 TYR A O 1
ATOM 1443 N N . GLY A 1 176 ? -22.966 -21.807 -5.632 1.00 88.06 176 GLY A N 1
ATOM 1444 C CA . GLY A 1 176 ? -22.297 -21.179 -4.505 1.00 88.06 176 GLY A CA 1
ATOM 1445 C C . GLY A 1 176 ? -22.986 -19.929 -3.970 1.00 88.06 176 GLY A C 1
ATOM 1446 O O . GLY A 1 176 ? -23.665 -19.211 -4.700 1.00 88.06 176 GLY A O 1
ATOM 1447 N N . LEU A 1 177 ? -22.818 -19.690 -2.670 1.00 83.25 177 LEU A N 1
ATOM 1448 C CA . LEU A 1 177 ? -23.335 -18.515 -1.973 1.00 83.25 177 LEU A CA 1
ATOM 1449 C C . LEU A 1 177 ? -22.278 -17.425 -1.943 1.00 83.25 177 LEU A C 1
ATOM 1451 O O . LEU A 1 177 ? -21.168 -17.665 -1.475 1.00 83.25 177 LEU A O 1
ATOM 1455 N N . ASN A 1 178 ? -22.641 -16.235 -2.411 1.00 74.44 178 ASN A N 1
ATOM 1456 C CA . ASN A 1 178 ? -21.805 -15.060 -2.240 1.00 74.44 178 ASN A CA 1
ATOM 1457 C C . ASN A 1 178 ? -21.927 -14.579 -0.791 1.00 74.44 178 ASN A C 1
ATOM 1459 O O . ASN A 1 178 ? -23.014 -14.201 -0.354 1.00 74.44 178 ASN A O 1
ATOM 1463 N N . LEU A 1 179 ? -20.832 -14.643 -0.041 1.00 60.44 179 LEU A N 1
ATOM 1464 C CA . LEU A 1 179 ? -20.789 -14.147 1.325 1.00 60.44 179 LEU A CA 1
ATOM 1465 C C . LEU A 1 179 ? -20.536 -12.632 1.279 1.00 60.44 179 LEU A C 1
ATOM 1467 O O . LEU A 1 179 ? -19.414 -12.189 1.037 1.00 60.44 179 LEU A O 1
ATOM 1471 N N . GLN A 1 180 ? -21.602 -11.850 1.459 1.00 54.72 180 GLN A N 1
ATOM 1472 C CA . GLN A 1 180 ? -21.583 -10.386 1.545 1.00 54.72 180 GLN A CA 1
ATOM 1473 C C . GLN A 1 180 ? -22.192 -9.983 2.896 1.00 54.72 180 GLN A C 1
ATOM 1475 O O . GLN A 1 180 ? -23.255 -10.495 3.247 1.00 54.72 180 GLN A O 1
ATOM 1480 N N . VAL A 1 181 ? -21.505 -9.123 3.658 1.00 52.28 181 VAL A N 1
ATOM 1481 C CA . VAL A 1 181 ? -21.987 -8.543 4.929 1.00 52.28 181 VAL A CA 1
ATOM 1482 C C . VAL A 1 181 ? -22.287 -7.071 4.717 1.00 52.28 181 VAL A C 1
ATOM 1484 O O . VAL A 1 181 ? -21.413 -6.400 4.123 1.00 52.28 181 VAL A O 1
#

Secondary structure (DSSP, 8-state):
--HHHHHHHHHHHHHHHHHHHHHH-S-SSPPP-----S-HHHHHHHHHSSTTTHHHHHHHHSS-HHHHHHHHHHHTT-GGG---SSSPPPPHHHHHHHHHHHHT--GGGGSHHHHHHHHT--STHHHHHHHHHHHHHS-TTTSTTS----S-EEEEESS--TTTGGGGB-TTSSEEEEE--

pLDDT: mean 81.63, std 13.33, range [40.97, 97.25]

Sequence (181 aa):
MPLDFQDHLRQFCFDTTVLLALLQTRYLQPRYHIPKHGNLHTLAWAYAENSWSQKHFVDMLRVTPRVFNFLLTLIENHPVFFNNSNTPQTPVEQQLAVTLYRLGHYGNAASLRSIARTAGVAEGSKEVEKCWIDERLGFRGTWREGWVMYDGTIVPLFRKPGLNGDAYFTRKSNYGLNLQV